Protein AF-A0A5B7VQW8-F1 (afdb_monomer_lite)

Sequence (128 aa):
MQSKSLPNQATTWAALSTVVEEFSDWQQRSERKFADENTEYLAYLMDQLGAESKPLIGNPLNHPVLGLLSHMSSKNNRMRELLFAYLAIVLSQDSEPARRLIAGQRLQADLHPEYVAATRCYANTSNA

Foldseek 3Di:
DPPPQQDAQCVLPVQQDVQDDALVRVCVVVVDDDPDPLRSLLVVLVVSLVSVQVVVPPVVVCHPPPVVVVQPDLRHCLNVLSVVQNCCCVVPVDNPSSVCNSSNHDPDPPRCPPVCVVRVPPVPDPDD

Radius of gyration: 15.45 Å; chains: 1; bounding box: 33×51×39 Å

Secondary structure (DSSP, 8-state):
----PPP-HHHHHTTT-S----HHHHHHHH----SSHHHHHHHHHHHHHHHHHGGGTT-GGG-TTTTHHHH--TT--HHHHHHHHHHHHHHH---HHHHHHHTT--S-GGG-HHHHHHH-TTTTS---

pLDDT: mean 71.56, std 20.39, range [33.34, 96.25]

Structure (mmCIF, N/CA/C/O backbone):
data_AF-A0A5B7VQW8-F1
#
_entry.id   AF-A0A5B7VQW8-F1
#
loop_
_atom_site.group_PDB
_atom_site.id
_atom_site.type_symbol
_atom_site.label_atom_id
_atom_site.label_alt_id
_atom_site.label_comp_id
_atom_site.label_asym_id
_atom_site.label_entity_id
_atom_site.label_seq_id
_atom_site.pdbx_PDB_ins_code
_atom_site.Cartn_x
_atom_site.Cartn_y
_atom_site.Cartn_z
_atom_site.occupancy
_atom_site.B_iso_or_equiv
_atom_site.auth_seq_id
_atom_site.auth_comp_id
_atom_site.auth_asym_id
_atom_site.auth_atom_id
_atom_site.pdbx_PDB_model_num
ATOM 1 N N . MET A 1 1 ? -1.714 -31.984 -5.717 1.00 35.22 1 MET A N 1
ATOM 2 C CA . MET A 1 1 ? -1.649 -30.612 -6.262 1.00 35.22 1 MET A CA 1
ATOM 3 C C . MET A 1 1 ? -1.108 -29.720 -5.159 1.00 35.22 1 MET A C 1
ATOM 5 O O . MET A 1 1 ? -1.776 -29.602 -4.144 1.00 35.22 1 MET A O 1
ATOM 9 N N . GLN A 1 2 ? 0.114 -29.194 -5.285 1.00 37.19 2 GLN A N 1
ATOM 10 C CA . GLN A 1 2 ? 0.608 -28.204 -4.322 1.00 37.19 2 GLN A CA 1
ATOM 11 C C . GLN A 1 2 ? -0.267 -26.957 -4.447 1.00 37.19 2 GLN A C 1
ATOM 13 O O . GLN A 1 2 ? -0.334 -26.354 -5.519 1.00 37.19 2 GLN A O 1
ATOM 18 N N . SER A 1 3 ? -0.962 -26.604 -3.370 1.00 42.84 3 SER A N 1
ATOM 19 C CA . SER A 1 3 ? -1.570 -25.292 -3.194 1.00 42.84 3 SER A CA 1
ATOM 20 C C . SER A 1 3 ? -0.446 -24.264 -3.271 1.00 42.84 3 SER A C 1
ATOM 22 O O . SER A 1 3 ? 0.298 -24.082 -2.308 1.00 42.84 3 SER A O 1
ATOM 24 N N . LYS A 1 4 ? -0.255 -23.655 -4.446 1.00 55.38 4 LYS A N 1
ATOM 25 C CA . LYS A 1 4 ? 0.650 -22.516 -4.591 1.00 55.38 4 LYS A CA 1
ATOM 26 C C . LYS A 1 4 ? 0.109 -21.416 -3.682 1.00 55.38 4 LYS A C 1
ATOM 28 O O . LYS A 1 4 ? -0.936 -20.846 -3.977 1.00 55.38 4 LYS A O 1
ATOM 33 N N . SER A 1 5 ? 0.784 -21.193 -2.555 1.00 58.81 5 SER A N 1
ATOM 34 C CA . SER A 1 5 ? 0.531 -20.043 -1.691 1.00 58.81 5 SER A CA 1
ATOM 35 C C . SER A 1 5 ? 0.627 -18.784 -2.539 1.00 58.81 5 SER A C 1
ATOM 37 O O . SER A 1 5 ? 1.560 -18.656 -3.339 1.00 58.81 5 SER A O 1
ATOM 39 N N . LEU A 1 6 ? -0.319 -17.862 -2.365 1.00 61.44 6 LEU A N 1
ATOM 40 C CA . LEU A 1 6 ? -0.156 -16.517 -2.898 1.00 61.44 6 LEU A CA 1
ATOM 41 C C . LEU A 1 6 ? 1.145 -15.927 -2.315 1.00 61.44 6 LEU A C 1
ATOM 43 O O . LEU A 1 6 ? 1.451 -16.183 -1.143 1.00 61.44 6 LEU A O 1
ATOM 47 N N . PRO A 1 7 ? 1.951 -15.220 -3.120 1.00 71.19 7 PRO A N 1
ATOM 48 C CA . PRO A 1 7 ? 3.136 -14.525 -2.626 1.00 71.19 7 PRO A CA 1
ATOM 49 C C . PRO A 1 7 ? 2.722 -13.366 -1.712 1.00 71.19 7 PRO A C 1
ATOM 51 O O . PRO A 1 7 ? 1.720 -12.704 -1.963 1.00 71.19 7 PRO A O 1
ATOM 54 N N . ASN A 1 8 ? 3.506 -13.119 -0.666 1.00 83.38 8 ASN A N 1
ATOM 55 C CA . ASN A 1 8 ? 3.313 -11.981 0.234 1.00 83.38 8 ASN A CA 1
ATOM 56 C C . ASN A 1 8 ? 3.876 -10.679 -0.367 1.00 83.38 8 ASN A C 1
ATOM 58 O O . ASN A 1 8 ? 4.413 -10.665 -1.482 1.00 83.38 8 ASN A O 1
ATOM 62 N N . GLN A 1 9 ? 3.756 -9.567 0.358 1.00 87.12 9 GLN A N 1
ATOM 63 C CA . GLN A 1 9 ? 4.164 -8.258 -0.148 1.00 87.12 9 GLN A CA 1
ATOM 64 C C . GLN A 1 9 ? 5.661 -8.187 -0.410 1.00 87.12 9 GLN A C 1
ATOM 66 O O . GLN A 1 9 ? 6.064 -7.706 -1.466 1.00 87.12 9 GLN A O 1
ATOM 71 N N . ALA A 1 10 ? 6.485 -8.707 0.497 1.00 86.19 10 ALA A N 1
ATOM 72 C CA . ALA A 1 10 ? 7.928 -8.766 0.334 1.00 86.19 10 ALA A CA 1
ATOM 73 C C . ALA A 1 10 ? 8.294 -9.507 -0.956 1.00 86.19 10 ALA A C 1
ATOM 75 O O . ALA A 1 10 ? 9.063 -8.995 -1.765 1.00 86.19 10 ALA A O 1
ATOM 76 N N . THR A 1 11 ? 7.674 -10.659 -1.222 1.00 83.19 11 THR A N 1
ATOM 77 C CA . THR A 1 11 ? 7.934 -11.423 -2.452 1.00 83.19 11 THR A CA 1
ATOM 78 C C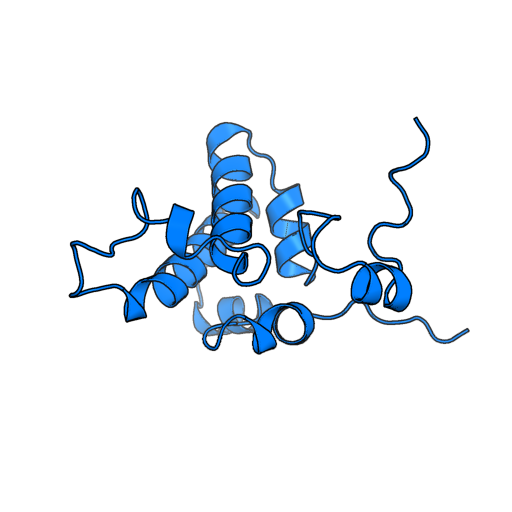 . THR A 1 11 ? 7.529 -10.648 -3.708 1.00 83.19 11 THR A C 1
ATOM 80 O O . THR A 1 11 ? 8.248 -10.665 -4.705 1.00 83.19 11 THR A O 1
ATOM 83 N N . THR A 1 12 ? 6.396 -9.947 -3.675 1.00 81.00 12 THR A N 1
ATOM 84 C CA . THR A 1 12 ? 5.891 -9.193 -4.832 1.00 81.00 12 THR A CA 1
ATOM 85 C C . THR A 1 12 ? 6.664 -7.897 -5.090 1.00 81.00 12 THR A C 1
ATOM 87 O O . THR A 1 12 ? 6.758 -7.455 -6.239 1.00 81.00 12 THR A O 1
ATOM 90 N N . TRP A 1 13 ? 7.223 -7.282 -4.047 1.00 81.25 13 TRP A N 1
ATOM 91 C CA . TRP A 1 13 ? 7.688 -5.897 -4.094 1.00 81.25 13 TRP A CA 1
ATOM 92 C C . TRP A 1 13 ? 9.164 -5.672 -3.761 1.00 81.25 13 TRP A C 1
ATOM 94 O O . TRP A 1 13 ? 9.671 -4.600 -4.090 1.00 81.25 13 TRP A O 1
ATOM 104 N N . ALA A 1 14 ? 9.877 -6.637 -3.172 1.00 78.00 14 ALA A N 1
ATOM 105 C CA . ALA A 1 14 ? 11.261 -6.445 -2.711 1.00 78.00 14 ALA A CA 1
ATOM 106 C C . ALA A 1 14 ? 12.249 -6.073 -3.829 1.00 78.00 14 ALA A C 1
ATOM 108 O O . ALA A 1 14 ? 13.253 -5.414 -3.576 1.00 78.00 14 ALA A O 1
ATOM 109 N N . ALA A 1 15 ? 11.969 -6.459 -5.078 1.00 74.19 15 ALA A N 1
ATOM 110 C CA . ALA A 1 15 ? 12.786 -6.054 -6.224 1.00 74.19 15 ALA A CA 1
ATOM 111 C C . ALA A 1 15 ? 12.621 -4.566 -6.590 1.00 74.19 15 ALA A C 1
ATOM 113 O O . ALA A 1 15 ? 13.467 -4.010 -7.287 1.00 74.19 15 ALA A O 1
ATOM 114 N N . LEU A 1 16 ? 11.520 -3.939 -6.165 1.00 73.25 16 LEU A N 1
ATOM 115 C CA . LEU A 1 16 ? 11.134 -2.574 -6.533 1.00 73.25 16 LEU A CA 1
ATOM 116 C C . LEU A 1 16 ? 11.255 -1.587 -5.370 1.00 73.25 16 LEU A C 1
ATOM 118 O O . LEU A 1 16 ? 11.356 -0.386 -5.603 1.00 73.25 16 LEU A O 1
ATOM 122 N N . SER A 1 17 ? 11.231 -2.082 -4.134 1.00 79.62 17 SER A N 1
ATOM 123 C CA . SER A 1 17 ? 11.277 -1.265 -2.930 1.00 79.62 17 SER A CA 1
ATOM 124 C C . SER A 1 17 ? 12.065 -1.953 -1.824 1.00 79.62 17 SER A C 1
ATOM 126 O O . SER A 1 17 ? 11.907 -3.146 -1.571 1.00 79.62 17 SER A O 1
ATOM 128 N N . THR A 1 18 ? 12.894 -1.172 -1.135 1.00 81.62 18 THR A N 1
ATOM 129 C CA . THR A 1 18 ? 13.679 -1.609 0.027 1.00 81.62 18 THR A CA 1
ATOM 130 C C . THR A 1 18 ? 12.957 -1.383 1.354 1.00 81.62 18 THR A C 1
ATOM 132 O O . THR A 1 18 ? 13.484 -1.742 2.403 1.00 81.62 18 THR A O 1
ATOM 135 N N . VAL A 1 19 ? 11.764 -0.784 1.323 1.00 86.19 19 VAL A N 1
ATOM 136 C CA . VAL A 1 19 ? 10.991 -0.386 2.510 1.00 86.19 19 VAL A CA 1
ATOM 137 C C . VAL A 1 19 ? 9.656 -1.128 2.596 1.00 86.19 19 VAL A C 1
ATOM 139 O O . VAL A 1 19 ? 8.681 -0.622 3.146 1.00 86.19 19 VAL A O 1
ATOM 142 N N . VAL A 1 20 ? 9.577 -2.319 1.999 1.00 89.19 20 VAL A N 1
ATOM 143 C CA . VAL A 1 20 ? 8.397 -3.184 2.095 1.00 89.19 20 VAL A CA 1
ATOM 144 C C . VAL A 1 20 ? 8.293 -3.744 3.506 1.00 89.19 20 VAL A C 1
ATOM 146 O O . VAL A 1 20 ? 9.211 -4.407 3.976 1.00 89.19 20 VAL A O 1
ATOM 149 N N . GLU A 1 21 ? 7.158 -3.510 4.154 1.00 93.56 21 GLU A N 1
ATOM 150 C CA . GLU A 1 21 ? 6.820 -4.093 5.450 1.00 93.56 21 GLU A CA 1
ATOM 151 C C . GLU A 1 21 ? 5.499 -4.852 5.325 1.00 93.56 21 GLU A C 1
ATOM 153 O O . GLU A 1 21 ? 4.519 -4.309 4.806 1.00 93.56 21 GLU A O 1
ATOM 158 N N . GLU A 1 22 ? 5.466 -6.103 5.785 1.00 94.25 22 GLU A N 1
ATOM 159 C CA . GLU A 1 22 ? 4.242 -6.901 5.774 1.00 94.25 22 GLU A CA 1
ATOM 160 C C . GLU A 1 22 ? 3.183 -6.298 6.696 1.00 94.25 22 GLU A C 1
ATOM 162 O O . GLU A 1 22 ? 3.490 -5.739 7.748 1.00 94.25 22 GLU A O 1
ATOM 167 N N . PHE A 1 23 ? 1.911 -6.432 6.319 1.00 94.94 23 PHE A N 1
ATOM 168 C CA . PHE A 1 23 ? 0.811 -5.850 7.086 1.00 94.94 23 PHE A CA 1
ATOM 169 C C . PHE A 1 23 ? 0.736 -6.422 8.507 1.00 94.94 23 PHE A C 1
ATOM 171 O O . PHE A 1 23 ? 0.543 -5.663 9.449 1.00 94.94 23 PHE A O 1
ATOM 178 N N . SER A 1 24 ? 0.979 -7.726 8.682 1.00 93.69 24 SER A N 1
ATOM 179 C CA . SER A 1 24 ? 1.039 -8.362 10.005 1.00 93.69 24 SER A CA 1
ATOM 180 C C . SER A 1 24 ? 2.139 -7.781 10.890 1.00 93.69 24 SER A C 1
ATOM 182 O O . SER A 1 24 ? 1.938 -7.580 12.087 1.00 93.69 24 SER A O 1
ATOM 184 N N . ASP A 1 25 ? 3.295 -7.492 10.298 1.00 95.31 25 ASP A N 1
ATOM 185 C CA . ASP A 1 25 ? 4.4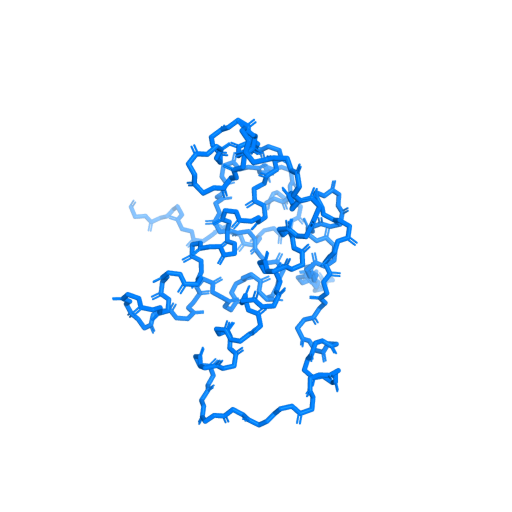61 -6.983 11.016 1.00 95.31 25 ASP A CA 1
ATOM 186 C C . ASP A 1 25 ? 4.230 -5.517 11.391 1.00 95.31 25 ASP A C 1
ATOM 188 O O . ASP A 1 25 ? 4.473 -5.107 12.527 1.00 95.31 25 ASP A O 1
ATOM 192 N N . TRP A 1 26 ? 3.642 -4.749 10.469 1.00 96.25 26 TRP A N 1
ATOM 193 C CA . TRP A 1 26 ? 3.176 -3.394 10.734 1.00 96.25 26 TRP A CA 1
ATOM 194 C C . TRP A 1 26 ? 2.116 -3.357 11.844 1.00 96.25 26 TRP A C 1
ATOM 196 O O . TRP A 1 26 ? 2.205 -2.516 12.738 1.00 96.25 26 TRP A O 1
ATOM 206 N N . GLN A 1 27 ? 1.139 -4.273 11.833 1.00 95.25 27 GLN A N 1
ATOM 207 C CA . GLN A 1 27 ? 0.106 -4.362 12.870 1.00 95.25 27 GLN A CA 1
ATOM 208 C C . GLN A 1 27 ? 0.745 -4.576 14.246 1.00 95.25 27 GLN A C 1
ATOM 210 O O . GLN A 1 27 ? 0.440 -3.832 15.180 1.00 95.25 27 GLN A O 1
ATOM 215 N N . GLN A 1 28 ? 1.684 -5.526 14.348 1.00 94.56 28 GLN A N 1
ATOM 216 C CA . GLN A 1 28 ? 2.434 -5.798 15.578 1.00 94.56 28 GLN A CA 1
ATOM 217 C C . GLN A 1 28 ? 3.251 -4.587 16.037 1.00 94.56 28 GLN A C 1
ATOM 219 O O . GLN A 1 28 ? 3.201 -4.233 17.210 1.00 94.56 28 GLN A O 1
ATOM 224 N N . ARG A 1 29 ? 3.966 -3.923 15.121 1.00 95.12 29 ARG A N 1
ATOM 225 C CA . ARG A 1 29 ? 4.785 -2.743 15.433 1.00 95.12 29 ARG A CA 1
ATOM 226 C C . ARG A 1 29 ? 3.950 -1.525 15.828 1.00 95.12 29 ARG A C 1
ATOM 228 O O . ARG A 1 29 ? 4.412 -0.703 16.613 1.00 95.12 29 ARG A O 1
ATOM 235 N N . SER A 1 30 ? 2.775 -1.345 15.226 1.00 91.25 30 SER A N 1
ATOM 236 C CA . SER A 1 30 ? 1.960 -0.149 15.444 1.00 91.25 30 SER A CA 1
ATOM 237 C C . SER A 1 30 ? 1.318 -0.134 16.831 1.00 91.25 30 SER A C 1
ATOM 239 O O . SER A 1 30 ? 1.142 0.943 17.393 1.00 91.25 30 SER A O 1
ATOM 241 N N . GLU A 1 31 ? 0.952 -1.306 17.368 1.00 89.38 31 GLU A N 1
ATOM 242 C CA . GLU A 1 31 ? 0.182 -1.465 18.614 1.00 89.38 31 GLU A CA 1
ATOM 243 C C . GLU A 1 31 ? -1.121 -0.630 18.648 1.00 89.38 31 GLU A C 1
ATOM 245 O O . GLU A 1 31 ? -1.701 -0.366 19.707 1.00 89.38 31 GLU A O 1
ATOM 250 N N . ARG A 1 32 ? -1.610 -0.192 17.479 1.00 89.94 32 ARG A N 1
ATOM 251 C CA . ARG A 1 32 ? -2.786 0.675 17.357 1.00 89.94 32 ARG A CA 1
ATOM 252 C C . ARG A 1 32 ? -4.061 -0.158 17.320 1.00 89.94 32 ARG A C 1
ATOM 254 O O . ARG A 1 32 ? -4.108 -1.241 16.750 1.00 89.94 32 ARG A O 1
ATOM 261 N N . LYS A 1 33 ? -5.130 0.397 17.893 1.00 90.88 33 LYS A N 1
ATOM 262 C CA . LYS A 1 33 ? -6.496 -0.105 17.714 1.00 90.88 33 LYS A CA 1
ATOM 263 C C . LYS A 1 33 ? -7.221 0.789 16.722 1.00 90.88 33 LYS A C 1
ATOM 265 O O . LYS A 1 33 ? -7.207 2.011 16.876 1.00 90.88 33 LYS A O 1
ATOM 270 N N . PHE A 1 34 ? -7.861 0.178 15.736 1.00 92.62 34 PHE A N 1
ATOM 271 C CA . PHE A 1 34 ? -8.613 0.875 14.699 1.00 92.62 34 PHE A CA 1
ATOM 272 C C . PHE A 1 34 ? -10.110 0.614 14.865 1.00 92.62 34 PHE A C 1
ATOM 274 O O . PHE A 1 34 ? -10.511 -0.425 15.386 1.00 92.62 34 PHE A O 1
ATOM 281 N N . ALA A 1 35 ? -10.927 1.594 14.478 1.00 89.75 35 ALA A N 1
ATOM 282 C CA . ALA A 1 35 ? -12.381 1.508 14.601 1.00 89.75 35 ALA A CA 1
ATOM 283 C C . ALA A 1 35 ? -12.991 0.519 13.594 1.00 89.75 35 ALA A C 1
ATOM 285 O O . ALA A 1 35 ? -13.991 -0.126 13.896 1.00 89.75 35 ALA A O 1
ATOM 286 N N . ASP A 1 36 ? -12.368 0.397 12.422 1.00 92.38 36 ASP A N 1
ATOM 287 C CA . ASP A 1 36 ? -12.774 -0.478 11.330 1.00 92.38 36 ASP A CA 1
ATOM 288 C C . ASP A 1 36 ? -11.578 -0.824 10.422 1.00 92.38 36 ASP A C 1
ATOM 290 O O . ASP A 1 36 ? -10.495 -0.235 10.522 1.00 92.38 36 ASP A O 1
ATOM 294 N N . GLU A 1 37 ? -11.804 -1.792 9.532 1.00 91.69 37 GLU A N 1
ATOM 295 C CA . GLU A 1 37 ? -10.836 -2.297 8.550 1.00 91.69 37 GLU A CA 1
ATOM 296 C C . GLU A 1 37 ? -10.336 -1.185 7.608 1.00 91.69 37 GLU A C 1
ATOM 298 O O . GLU A 1 37 ? -9.144 -1.095 7.320 1.00 91.69 37 GLU A O 1
ATOM 303 N N . ASN A 1 38 ? -11.221 -0.284 7.169 1.00 91.25 38 ASN A N 1
ATOM 304 C CA . ASN A 1 38 ? -10.859 0.799 6.253 1.00 91.25 38 ASN A CA 1
ATOM 305 C C . ASN A 1 38 ? -9.868 1.771 6.904 1.00 91.25 38 ASN A C 1
ATOM 307 O O . ASN A 1 38 ? -8.887 2.176 6.282 1.00 91.25 38 ASN A O 1
ATOM 311 N N . THR A 1 39 ? -10.104 2.127 8.164 1.00 92.12 39 THR A N 1
ATOM 312 C CA . THR A 1 39 ? -9.241 3.013 8.949 1.00 92.12 39 THR A CA 1
ATOM 313 C C . THR A 1 39 ? -7.878 2.373 9.192 1.00 92.12 39 THR A C 1
ATOM 315 O O . THR A 1 39 ? -6.851 3.051 9.117 1.00 92.12 39 THR A O 1
ATOM 318 N N . GLU A 1 40 ? -7.854 1.067 9.450 1.00 95.88 40 GLU A N 1
ATOM 319 C CA . GLU A 1 40 ? -6.619 0.302 9.599 1.00 95.88 40 GLU A CA 1
ATOM 320 C C . GLU A 1 40 ? -5.811 0.272 8.296 1.00 95.88 40 GLU A C 1
ATOM 322 O O . GLU A 1 40 ? -4.623 0.606 8.289 1.00 95.88 40 GLU A O 1
ATOM 327 N N . TYR A 1 41 ? -6.459 -0.037 7.172 1.00 95.44 41 TYR A N 1
ATOM 328 C CA . TYR A 1 41 ? -5.815 -0.040 5.861 1.00 95.44 41 TYR A CA 1
ATOM 329 C C . TYR A 1 41 ? -5.316 1.342 5.455 1.00 95.44 41 TYR A C 1
ATOM 331 O O . TYR A 1 41 ? -4.201 1.458 4.952 1.00 95.44 41 TYR A O 1
ATOM 339 N N . LEU A 1 42 ? -6.079 2.406 5.715 1.00 93.44 42 LEU A N 1
ATOM 340 C CA . LEU A 1 42 ? -5.623 3.775 5.467 1.00 93.44 42 LEU A CA 1
ATOM 341 C C . LEU A 1 42 ? -4.372 4.112 6.276 1.00 93.44 42 LEU A C 1
ATOM 343 O O . LEU A 1 42 ? -3.439 4.702 5.730 1.00 93.44 42 LEU A O 1
ATOM 347 N N . ALA A 1 43 ? -4.336 3.736 7.556 1.00 93.94 43 ALA A N 1
ATOM 348 C CA . ALA A 1 43 ? -3.176 3.972 8.405 1.00 93.94 43 ALA A CA 1
ATOM 349 C C . ALA A 1 43 ? -1.945 3.210 7.898 1.00 93.94 43 ALA A C 1
ATOM 351 O O . ALA A 1 43 ? -0.866 3.795 7.803 1.00 93.94 43 ALA A O 1
ATOM 352 N N . TYR A 1 44 ? -2.117 1.947 7.506 1.00 96.06 44 TYR A N 1
ATOM 353 C CA . TYR A 1 44 ? -1.049 1.150 6.912 1.00 96.06 44 TYR A CA 1
ATOM 354 C C . TYR A 1 44 ? -0.527 1.758 5.607 1.00 96.06 44 TYR A C 1
ATOM 356 O O . TYR A 1 44 ? 0.674 1.991 5.461 1.00 96.06 44 TYR A O 1
ATOM 364 N N . LEU A 1 45 ? -1.424 2.061 4.666 1.00 92.62 45 LEU A N 1
ATOM 365 C CA . LEU A 1 45 ? -1.066 2.624 3.364 1.00 92.62 45 LEU A CA 1
ATOM 366 C C . LEU A 1 45 ? -0.355 3.971 3.515 1.00 92.62 45 LEU A C 1
ATOM 368 O O . LEU A 1 45 ? 0.619 4.227 2.810 1.00 92.62 45 LEU A O 1
ATOM 372 N N . MET A 1 46 ? -0.798 4.812 4.451 1.00 91.19 46 MET A N 1
ATOM 373 C CA . MET A 1 46 ? -0.160 6.095 4.744 1.00 91.19 46 MET A CA 1
ATOM 374 C C . MET A 1 46 ? 1.264 5.920 5.292 1.00 91.19 46 MET A C 1
ATOM 376 O O . MET A 1 46 ? 2.171 6.620 4.840 1.00 91.19 46 MET A O 1
ATOM 380 N N . ASP A 1 47 ? 1.488 4.971 6.204 1.00 92.75 47 ASP A N 1
ATOM 381 C CA . ASP A 1 47 ? 2.825 4.656 6.724 1.00 92.75 47 ASP A CA 1
ATOM 382 C C . ASP A 1 47 ? 3.756 4.141 5.617 1.00 92.75 47 ASP A C 1
ATOM 384 O O . ASP A 1 47 ? 4.895 4.602 5.501 1.00 92.75 47 ASP A O 1
ATOM 388 N N . GLN A 1 48 ? 3.269 3.229 4.768 1.00 91.31 48 GLN A N 1
ATOM 389 C CA . GLN A 1 48 ? 4.041 2.703 3.639 1.00 91.31 48 GLN A CA 1
ATOM 390 C C . GLN A 1 48 ? 4.367 3.802 2.617 1.00 91.31 48 GLN A C 1
ATOM 392 O O . GLN A 1 48 ? 5.512 3.909 2.182 1.00 91.31 48 GLN A O 1
ATOM 397 N N . LEU A 1 49 ? 3.405 4.667 2.271 1.00 87.44 49 LEU A N 1
ATOM 398 C CA . LEU A 1 49 ? 3.636 5.832 1.407 1.00 87.44 49 LEU A CA 1
ATOM 399 C C . LEU A 1 49 ? 4.676 6.783 2.012 1.00 87.44 49 LEU A C 1
ATOM 401 O O . LEU A 1 49 ? 5.571 7.255 1.310 1.00 87.44 49 LEU A O 1
ATOM 405 N N . GLY A 1 50 ? 4.598 7.030 3.321 1.00 84.31 50 GLY A N 1
ATOM 406 C CA . GLY A 1 50 ? 5.586 7.819 4.046 1.00 84.31 50 GLY A CA 1
ATOM 407 C C . GLY A 1 50 ? 6.982 7.203 3.958 1.00 84.31 50 GLY A C 1
ATOM 408 O O . GLY A 1 50 ? 7.938 7.905 3.629 1.00 84.31 50 GLY A O 1
ATOM 409 N N . ALA A 1 51 ? 7.106 5.893 4.179 1.00 86.75 51 ALA A N 1
ATOM 410 C CA . ALA A 1 51 ? 8.371 5.171 4.060 1.00 86.75 51 ALA A CA 1
ATOM 411 C C . ALA A 1 51 ? 8.960 5.250 2.643 1.00 86.75 51 ALA A C 1
ATOM 413 O O . ALA A 1 51 ? 10.140 5.566 2.494 1.00 86.75 51 ALA A O 1
ATOM 414 N N . GLU A 1 52 ? 8.131 5.052 1.617 1.00 81.56 52 GLU A N 1
ATOM 415 C CA . GLU A 1 52 ? 8.517 5.159 0.204 1.00 81.56 52 GLU A CA 1
ATOM 416 C C . GLU A 1 52 ? 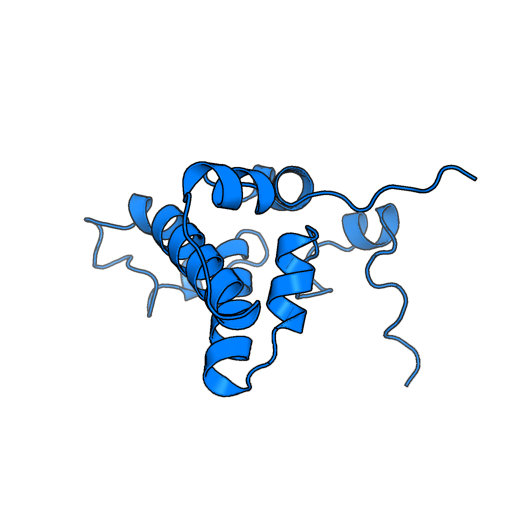8.926 6.587 -0.191 1.00 81.56 52 GLU A C 1
ATOM 418 O O . GLU A 1 52 ? 9.776 6.785 -1.057 1.00 81.56 52 GLU A O 1
ATOM 423 N N . SER A 1 53 ? 8.345 7.603 0.455 1.00 75.81 53 SER A N 1
ATOM 424 C CA . SER A 1 53 ? 8.650 9.013 0.189 1.00 75.81 53 SER A CA 1
ATOM 425 C C . SER A 1 53 ? 9.898 9.542 0.903 1.00 75.81 53 SER A C 1
ATOM 427 O O . SER A 1 53 ? 10.480 10.525 0.448 1.00 75.81 53 SER A O 1
ATOM 429 N N . LYS A 1 54 ? 10.349 8.915 2.000 1.00 77.31 54 LYS A N 1
ATOM 430 C CA . LYS A 1 54 ? 11.492 9.397 2.806 1.00 77.31 54 LYS A CA 1
ATOM 431 C C . LYS A 1 54 ? 12.764 9.662 1.986 1.00 77.31 54 LYS A C 1
ATOM 433 O O . LYS A 1 54 ? 13.359 10.719 2.191 1.00 77.31 54 LYS A O 1
ATOM 438 N N . PRO A 1 55 ? 13.173 8.790 1.041 1.00 69.88 55 PRO A N 1
ATOM 439 C CA . PRO A 1 55 ? 14.338 9.040 0.186 1.00 69.88 55 PRO A CA 1
ATOM 440 C C . PRO A 1 55 ? 14.213 10.269 -0.734 1.00 69.88 55 PRO A C 1
ATOM 442 O O . PRO A 1 55 ? 15.194 10.667 -1.357 1.00 69.88 55 PRO A O 1
ATOM 445 N N . LEU A 1 56 ? 13.019 10.861 -0.847 1.00 63.72 56 LEU A N 1
ATOM 446 C CA . LEU A 1 56 ? 12.692 11.957 -1.766 1.00 63.72 56 LEU A CA 1
ATOM 447 C C . LEU A 1 56 ? 12.739 13.334 -1.069 1.00 63.72 56 LEU A C 1
ATOM 449 O O . LEU A 1 56 ? 12.736 14.373 -1.734 1.00 63.72 56 LEU A O 1
ATOM 453 N N . ILE A 1 57 ? 12.826 13.361 0.267 1.00 61.97 57 ILE A N 1
ATOM 454 C CA . ILE A 1 57 ? 12.895 14.583 1.082 1.00 61.97 57 ILE A CA 1
ATOM 455 C C . ILE A 1 57 ? 14.276 15.244 0.912 1.00 61.97 57 ILE A C 1
ATOM 457 O O . ILE A 1 57 ? 15.305 14.609 1.122 1.00 61.97 57 ILE A O 1
ATOM 461 N N . GLY A 1 58 ? 14.306 16.534 0.549 1.00 54.12 58 GLY A N 1
ATOM 462 C CA . GLY A 1 58 ? 15.545 17.306 0.331 1.00 54.12 58 GLY A CA 1
ATOM 463 C C . GLY A 1 58 ? 15.970 17.475 -1.136 1.00 54.12 58 GLY A C 1
ATOM 464 O O . GLY A 1 58 ? 16.874 18.260 -1.406 1.00 54.12 58 GLY A O 1
ATOM 465 N N . ASN A 1 59 ? 15.273 16.839 -2.089 1.00 54.69 59 ASN A N 1
ATOM 466 C CA . ASN A 1 59 ? 15.433 17.043 -3.540 1.00 54.69 59 ASN A CA 1
ATOM 467 C C . ASN A 1 59 ? 14.127 17.572 -4.193 1.00 54.69 59 ASN A C 1
ATOM 469 O O . ASN A 1 59 ? 13.492 16.874 -4.985 1.00 54.69 59 ASN A O 1
ATOM 473 N N . PRO A 1 60 ? 13.689 18.811 -3.876 1.00 45.47 60 PRO A N 1
ATOM 474 C CA . PRO A 1 60 ? 12.327 19.286 -4.148 1.00 45.47 60 PRO A CA 1
ATOM 475 C C . PRO A 1 60 ? 11.985 19.542 -5.631 1.00 45.47 60 PRO A C 1
ATOM 477 O O . PRO A 1 60 ? 10.816 19.474 -5.996 1.00 45.47 60 PRO A O 1
ATOM 480 N N . LEU A 1 61 ? 12.964 19.788 -6.513 1.00 44.50 61 LEU A N 1
ATOM 48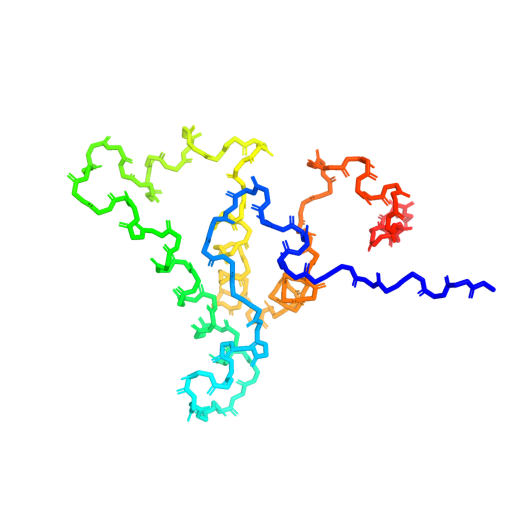1 C CA . LEU A 1 61 ? 12.721 19.941 -7.965 1.00 44.50 61 LEU A CA 1
ATOM 482 C C . LEU A 1 61 ? 12.619 18.595 -8.717 1.00 44.50 61 LEU A C 1
ATOM 484 O O . LEU A 1 61 ? 12.242 18.576 -9.883 1.00 44.50 61 LEU A O 1
ATOM 488 N N . ASN A 1 62 ? 12.873 17.481 -8.021 1.00 46.59 62 ASN A N 1
ATOM 489 C CA . ASN A 1 62 ? 12.644 16.097 -8.455 1.00 46.59 62 ASN A CA 1
ATOM 490 C C . ASN A 1 62 ? 11.558 15.421 -7.586 1.00 46.59 62 ASN A C 1
ATOM 492 O O . ASN A 1 62 ? 11.595 14.214 -7.356 1.00 46.59 62 ASN A O 1
ATOM 496 N N . HIS A 1 63 ? 10.616 16.201 -7.039 1.00 34.69 63 HIS A N 1
ATOM 497 C CA . HIS A 1 63 ? 9.706 15.729 -5.996 1.00 34.69 63 HIS A CA 1
ATOM 498 C C . HIS A 1 63 ? 8.359 15.213 -6.542 1.00 34.69 63 HIS A C 1
ATOM 500 O O . HIS A 1 63 ? 7.698 15.872 -7.355 1.00 34.69 63 HIS A O 1
ATOM 506 N N . PRO A 1 64 ? 7.876 14.054 -6.073 1.00 41.00 64 PRO A N 1
ATOM 507 C CA . PRO A 1 64 ? 6.957 13.195 -6.794 1.00 41.00 64 PRO A CA 1
ATOM 508 C C . PRO A 1 64 ? 5.579 13.235 -6.130 1.00 41.00 64 PRO A C 1
ATOM 510 O O . PRO A 1 64 ? 5.108 12.278 -5.531 1.00 41.00 64 PRO A O 1
ATOM 513 N N . VAL A 1 65 ? 4.915 14.376 -6.257 1.00 41.19 65 VAL A N 1
ATOM 514 C CA . VAL A 1 65 ? 3.445 14.380 -6.359 1.00 41.19 65 VAL A CA 1
ATOM 515 C C . VAL A 1 65 ? 3.044 14.927 -7.732 1.00 41.19 65 VAL A C 1
ATOM 517 O O . VAL A 1 65 ? 2.111 14.425 -8.346 1.00 41.19 65 VAL A O 1
ATOM 520 N N . LEU A 1 66 ? 3.851 15.841 -8.291 1.00 39.03 66 LEU A N 1
ATOM 521 C CA . LEU A 1 66 ? 3.789 16.268 -9.696 1.00 39.03 66 LEU A CA 1
ATOM 522 C C . LEU A 1 66 ? 5.022 15.835 -10.520 1.00 39.03 66 LEU A C 1
ATOM 524 O O . LEU A 1 66 ? 4.908 15.674 -11.730 1.00 39.03 66 LEU A O 1
ATOM 528 N N . GLY A 1 67 ? 6.163 15.530 -9.884 1.00 38.41 67 GLY A N 1
ATOM 529 C CA . GLY A 1 67 ? 7.312 14.849 -10.507 1.00 38.41 67 GLY A CA 1
ATOM 530 C C . GLY A 1 67 ? 7.176 13.320 -10.600 1.00 38.41 67 GLY A C 1
ATOM 531 O O . GLY A 1 67 ? 8.108 12.641 -11.017 1.00 38.41 67 GLY A O 1
ATOM 532 N N . LEU A 1 68 ? 6.019 12.760 -10.217 1.00 46.25 68 LEU A N 1
ATOM 533 C CA . LEU A 1 68 ? 5.749 11.315 -10.191 1.00 46.25 68 LEU A CA 1
ATOM 534 C C . LEU A 1 68 ? 5.902 10.651 -11.567 1.00 46.25 68 LEU A C 1
ATOM 536 O O . LEU A 1 68 ? 6.237 9.475 -11.638 1.00 46.25 68 LEU A O 1
ATOM 540 N N . LEU A 1 69 ? 5.687 11.370 -12.669 1.00 43.03 69 LEU A N 1
ATOM 541 C CA . LEU A 1 69 ? 5.684 10.766 -14.007 1.00 43.03 69 LEU A CA 1
ATOM 542 C C . LEU A 1 69 ? 7.052 10.219 -14.450 1.00 43.03 69 LEU A C 1
ATOM 544 O O . LEU A 1 69 ? 7.082 9.270 -15.227 1.00 43.03 69 LEU A O 1
ATOM 548 N N . SER A 1 70 ? 8.175 10.754 -13.954 1.00 37.50 70 SER A N 1
ATOM 549 C CA . SER A 1 70 ? 9.513 10.287 -14.357 1.00 37.50 70 SER A CA 1
ATOM 550 C C . SER A 1 70 ? 9.984 9.038 -13.600 1.00 37.50 70 SER A C 1
ATOM 552 O O . SER A 1 70 ? 10.776 8.266 -14.139 1.00 37.50 70 SER A O 1
ATOM 554 N N . HIS A 1 71 ? 9.469 8.795 -12.387 1.00 39.16 71 HIS A N 1
ATOM 555 C CA . HIS A 1 71 ? 9.769 7.597 -11.589 1.00 39.16 71 HIS A CA 1
ATOM 556 C C . HIS A 1 71 ? 8.653 6.543 -11.609 1.00 39.16 71 HIS A C 1
ATOM 558 O O . HIS A 1 71 ? 8.946 5.374 -11.371 1.00 39.16 71 HIS A O 1
ATOM 564 N N . MET A 1 72 ? 7.420 6.899 -11.994 1.00 46.88 72 MET A N 1
ATOM 565 C CA . MET A 1 72 ? 6.340 5.962 -12.340 1.00 46.88 72 MET A CA 1
ATOM 566 C C . MET A 1 72 ? 6.591 5.309 -13.706 1.00 46.88 72 MET A C 1
ATOM 568 O O . MET A 1 72 ? 5.775 5.382 -14.624 1.00 46.88 72 MET A O 1
ATOM 572 N N . SER A 1 73 ? 7.739 4.654 -13.857 1.00 46.81 73 SER A N 1
ATOM 573 C CA . SER A 1 73 ? 7.920 3.715 -14.957 1.00 46.81 73 SER A CA 1
ATOM 574 C C . SER A 1 73 ? 7.100 2.456 -14.680 1.00 46.81 73 SER A C 1
ATOM 576 O O . SER A 1 73 ? 6.774 2.139 -13.532 1.00 46.81 73 SER A O 1
ATOM 578 N N . SER A 1 74 ? 6.853 1.664 -15.719 1.00 48.25 74 SER A N 1
ATOM 579 C CA . SER A 1 74 ? 6.341 0.302 -15.562 1.00 48.25 74 SER A CA 1
ATOM 580 C C . SER A 1 74 ? 7.189 -0.568 -14.612 1.00 48.25 74 SER A C 1
ATOM 582 O O . SER A 1 74 ? 6.738 -1.590 -14.110 1.00 48.25 74 SER A O 1
ATOM 584 N N . LYS A 1 75 ? 8.420 -0.154 -14.303 1.00 48.12 75 LYS A N 1
ATOM 585 C CA . LYS A 1 75 ? 9.328 -0.877 -13.416 1.00 48.12 75 LYS A CA 1
ATOM 586 C C . LYS A 1 75 ? 9.326 -0.374 -11.969 1.00 48.12 75 LYS A C 1
ATOM 588 O O . LYS A 1 75 ? 9.863 -1.076 -11.135 1.00 48.12 75 LYS A O 1
ATOM 593 N N . ASN A 1 76 ? 8.750 0.787 -11.637 1.00 57.09 76 ASN A N 1
ATOM 594 C CA . ASN A 1 76 ? 8.710 1.295 -10.255 1.00 57.09 76 ASN A CA 1
ATOM 595 C C . ASN A 1 76 ? 7.324 1.868 -9.931 1.00 57.09 76 ASN A C 1
ATOM 597 O O . ASN A 1 76 ? 7.067 3.067 -10.032 1.00 57.09 76 ASN A O 1
ATOM 601 N N . ASN A 1 77 ? 6.396 0.968 -9.614 1.00 72.62 77 ASN A N 1
ATOM 602 C CA . ASN A 1 77 ? 4.972 1.275 -9.541 1.00 72.62 77 ASN A CA 1
ATOM 603 C C . ASN A 1 77 ? 4.339 0.982 -8.168 1.00 72.62 77 ASN A C 1
ATOM 605 O O . ASN A 1 77 ? 3.132 1.168 -8.028 1.00 72.62 77 ASN A O 1
ATOM 609 N N . ARG A 1 78 ? 5.115 0.577 -7.151 1.00 80.31 78 ARG A N 1
ATOM 610 C CA . ARG A 1 78 ? 4.576 0.285 -5.810 1.00 80.31 78 ARG A CA 1
ATOM 611 C C . ARG A 1 78 ? 3.898 1.508 -5.197 1.00 80.31 78 ARG A C 1
ATOM 613 O O . ARG A 1 78 ? 2.743 1.420 -4.804 1.00 80.31 78 ARG A O 1
ATOM 620 N N . MET A 1 79 ? 4.566 2.665 -5.198 1.00 81.06 79 MET A N 1
ATOM 621 C CA . MET A 1 79 ? 3.990 3.920 -4.692 1.00 81.06 79 MET A CA 1
ATOM 622 C C . MET A 1 79 ? 2.701 4.314 -5.435 1.00 81.06 79 MET A C 1
ATOM 624 O O . MET A 1 79 ? 1.752 4.781 -4.811 1.00 81.06 79 MET A O 1
ATOM 628 N N . ARG A 1 80 ? 2.632 4.074 -6.754 1.00 78.06 80 ARG A N 1
ATOM 629 C CA . ARG A 1 80 ? 1.420 4.305 -7.558 1.00 78.06 80 ARG A CA 1
ATOM 630 C C . ARG A 1 80 ? 0.277 3.393 -7.121 1.00 78.06 80 ARG A C 1
ATOM 632 O O . ARG A 1 80 ? -0.851 3.860 -7.004 1.00 78.06 80 ARG A O 1
ATOM 639 N N . GLU A 1 81 ? 0.550 2.110 -6.908 1.00 85.50 81 GLU A N 1
ATOM 640 C CA . GLU A 1 81 ? -0.474 1.162 -6.468 1.00 85.50 81 GLU A CA 1
ATOM 641 C C . GLU A 1 81 ? -0.922 1.446 -5.024 1.00 85.50 81 GLU A C 1
ATOM 643 O O . GLU A 1 81 ? -2.124 1.468 -4.769 1.00 85.50 81 GLU A O 1
ATOM 648 N N . LEU A 1 82 ? 0.003 1.787 -4.116 1.00 88.06 82 LEU A N 1
ATOM 649 C CA . LEU A 1 82 ? -0.314 2.241 -2.754 1.00 88.06 82 LEU A CA 1
ATOM 650 C C . LEU A 1 82 ? -1.221 3.480 -2.765 1.00 88.06 82 LEU A C 1
ATOM 652 O O . LEU A 1 82 ? -2.232 3.511 -2.064 1.00 88.06 82 LEU A O 1
ATOM 656 N N . LEU A 1 83 ? -0.897 4.483 -3.589 1.00 84.00 83 LEU A N 1
ATOM 657 C CA . LEU A 1 83 ? -1.706 5.696 -3.720 1.00 84.00 83 LEU A CA 1
ATOM 658 C C . LEU A 1 83 ? -3.088 5.393 -4.307 1.00 84.00 83 LEU A C 1
ATOM 660 O O . LEU A 1 83 ? -4.083 5.940 -3.843 1.00 84.00 83 LEU A O 1
ATOM 664 N N . PHE A 1 84 ? -3.162 4.510 -5.305 1.00 83.56 84 PHE A N 1
ATOM 665 C CA . PHE A 1 84 ? -4.437 4.085 -5.873 1.00 83.56 84 PHE A CA 1
ATOM 666 C C . PHE A 1 84 ? -5.326 3.420 -4.816 1.00 83.56 84 PHE A C 1
ATOM 668 O O . PHE A 1 84 ? -6.487 3.797 -4.682 1.00 83.56 84 PHE A O 1
ATOM 675 N N . ALA A 1 85 ? -4.786 2.485 -4.029 1.00 87.50 85 ALA A N 1
ATOM 676 C CA . ALA A 1 85 ? -5.550 1.832 -2.971 1.00 87.50 85 ALA A CA 1
ATOM 677 C C . ALA A 1 85 ? -5.981 2.801 -1.865 1.00 87.50 85 ALA A C 1
ATOM 679 O O . ALA A 1 85 ? -7.109 2.724 -1.385 1.00 87.50 85 ALA A O 1
ATOM 680 N N . TYR A 1 86 ? -5.117 3.753 -1.510 1.00 85.00 86 TYR A N 1
ATOM 681 C CA . TYR A 1 86 ? -5.456 4.801 -0.552 1.00 85.00 86 TYR A CA 1
ATOM 682 C C . TYR A 1 86 ? -6.633 5.651 -1.053 1.00 85.00 86 TYR A C 1
ATOM 684 O O . TYR A 1 86 ? -7.617 5.846 -0.340 1.00 85.00 86 TYR A O 1
ATOM 692 N N . LEU A 1 87 ? -6.562 6.121 -2.303 1.00 79.69 87 LEU A N 1
ATOM 693 C CA . LEU A 1 87 ? -7.612 6.941 -2.908 1.00 79.69 87 LEU A CA 1
ATOM 694 C C . LEU A 1 87 ? -8.926 6.173 -3.091 1.00 79.69 87 LEU A C 1
ATOM 696 O O . LEU A 1 87 ? -9.982 6.772 -2.917 1.00 79.69 87 LEU A O 1
ATOM 700 N N . ALA A 1 88 ? -8.883 4.872 -3.390 1.00 78.19 88 ALA A N 1
ATOM 701 C CA . ALA A 1 88 ? -10.082 4.039 -3.496 1.00 78.19 88 ALA A CA 1
ATOM 702 C C . ALA A 1 88 ? -10.876 4.000 -2.177 1.00 78.19 88 ALA A C 1
ATOM 704 O O . ALA A 1 88 ? -12.096 4.194 -2.180 1.00 78.19 88 ALA A O 1
ATOM 705 N N . ILE A 1 89 ? -10.186 3.868 -1.038 1.00 82.06 89 ILE A N 1
ATOM 706 C CA . ILE A 1 89 ? -10.838 3.914 0.275 1.00 82.06 89 ILE A CA 1
ATOM 707 C C . ILE A 1 89 ? -11.364 5.326 0.568 1.00 82.06 89 ILE A C 1
ATOM 709 O O . ILE A 1 89 ? -12.524 5.478 0.945 1.00 82.06 89 ILE A O 1
ATOM 713 N N . VAL A 1 90 ? -10.549 6.371 0.380 1.00 78.62 90 VAL A N 1
ATOM 714 C CA . VAL A 1 90 ? -10.942 7.752 0.731 1.00 78.62 90 VAL A CA 1
ATOM 715 C C . VAL A 1 90 ? -12.106 8.264 -0.121 1.00 78.62 90 VAL A C 1
ATOM 717 O O . VAL A 1 90 ? -13.008 8.915 0.401 1.00 78.62 90 VAL A O 1
ATOM 720 N N . LEU A 1 91 ? -12.084 8.003 -1.429 1.00 70.44 91 LEU A N 1
ATOM 721 C CA . LEU A 1 91 ? -13.046 8.574 -2.376 1.00 70.44 91 LEU A CA 1
ATOM 722 C C . LEU A 1 91 ? -14.279 7.697 -2.584 1.00 70.44 91 LEU A C 1
ATOM 724 O O . LEU A 1 91 ? -15.319 8.203 -3.004 1.00 70.44 91 LEU A O 1
ATOM 728 N N . SER A 1 92 ? -14.170 6.389 -2.356 1.00 77.75 92 SER A N 1
ATOM 729 C CA . SER A 1 92 ? -15.221 5.433 -2.728 1.00 77.75 92 SER A CA 1
ATOM 730 C C . SER A 1 92 ? -15.506 4.377 -1.663 1.00 77.75 92 SER A C 1
ATOM 732 O O . SER A 1 92 ? -16.348 3.517 -1.898 1.00 77.75 92 SER A O 1
ATOM 734 N N . GLN A 1 93 ? -14.847 4.443 -0.498 1.00 83.38 93 GLN A N 1
ATOM 735 C CA . GLN A 1 93 ? -14.930 3.427 0.562 1.00 83.38 93 GLN A CA 1
ATOM 736 C C . GLN A 1 93 ? -14.618 2.006 0.065 1.00 83.38 93 GLN A C 1
ATOM 738 O O . GLN A 1 93 ? -15.028 1.023 0.680 1.00 83.38 93 GLN A O 1
ATOM 743 N N . ASP A 1 94 ? -13.875 1.897 -1.040 1.00 84.00 94 ASP A N 1
ATOM 744 C CA . ASP A 1 94 ? -13.496 0.627 -1.641 1.00 84.00 94 ASP A CA 1
ATOM 745 C C . ASP A 1 94 ? -12.152 0.161 -1.074 1.00 84.00 94 ASP A C 1
ATOM 747 O O . ASP A 1 94 ? -11.092 0.697 -1.404 1.00 84.00 94 ASP A O 1
ATOM 751 N N . SER A 1 95 ? -12.207 -0.844 -0.200 1.00 91.50 95 SER A N 1
ATOM 752 C CA . SER A 1 95 ? -11.035 -1.475 0.409 1.00 91.50 95 SER A CA 1
ATOM 753 C C . SER A 1 95 ? -10.466 -2.640 -0.388 1.00 91.50 95 SER A C 1
ATOM 755 O O . SER A 1 95 ? -9.410 -3.162 -0.025 1.00 91.50 95 SER A O 1
ATOM 757 N N . GLU A 1 96 ? -11.098 -3.044 -1.490 1.00 90.50 96 GLU A N 1
ATOM 758 C CA . GLU A 1 96 ? -10.634 -4.186 -2.273 1.00 90.50 96 GLU A CA 1
ATOM 759 C C . GLU A 1 96 ? -9.226 -3.990 -2.862 1.00 90.50 96 GLU A C 1
ATOM 761 O O . GLU A 1 96 ? -8.395 -4.898 -2.754 1.00 90.50 96 GLU A O 1
ATOM 766 N N . PRO A 1 97 ? -8.864 -2.807 -3.393 1.00 89.12 97 PRO A N 1
ATOM 767 C CA . PRO A 1 97 ? -7.492 -2.543 -3.814 1.00 89.12 97 PRO A CA 1
ATOM 768 C C . PRO A 1 97 ? -6.471 -2.684 -2.676 1.00 89.12 97 PRO A C 1
ATOM 770 O O . PRO A 1 97 ? -5.373 -3.199 -2.886 1.00 89.12 97 PRO A O 1
ATOM 773 N N . ALA A 1 98 ? -6.827 -2.264 -1.460 1.00 91.44 98 ALA A N 1
ATOM 774 C CA . ALA A 1 98 ? -5.949 -2.379 -0.301 1.00 91.44 98 ALA A CA 1
ATOM 775 C C . ALA A 1 98 ? -5.784 -3.839 0.137 1.00 91.44 98 ALA A C 1
ATOM 777 O O . ALA A 1 98 ? -4.652 -4.286 0.324 1.00 91.44 98 ALA A O 1
ATOM 778 N N . ARG A 1 99 ? -6.883 -4.607 0.204 1.00 92.25 99 ARG A N 1
ATOM 779 C CA . ARG A 1 99 ? -6.849 -6.052 0.491 1.00 92.25 99 ARG A CA 1
ATOM 780 C C . ARG A 1 99 ? -5.943 -6.798 -0.472 1.00 92.25 99 ARG A C 1
ATOM 782 O O . ARG A 1 99 ? -5.107 -7.594 -0.050 1.00 92.25 99 ARG A O 1
ATOM 789 N N . ARG A 1 100 ? -6.081 -6.515 -1.767 1.00 88.31 100 ARG A N 1
ATOM 790 C CA . ARG A 1 100 ? -5.252 -7.128 -2.805 1.00 88.31 100 ARG A CA 1
ATOM 791 C C . ARG A 1 100 ? -3.778 -6.789 -2.614 1.00 88.31 100 ARG A C 1
ATOM 793 O O . ARG A 1 100 ? -2.966 -7.710 -2.599 1.00 88.31 100 ARG A O 1
ATOM 800 N N . LEU A 1 101 ? -3.432 -5.520 -2.391 1.00 88.81 101 LEU A N 1
ATOM 801 C CA . LEU A 1 101 ? -2.044 -5.124 -2.125 1.00 88.81 101 LEU A CA 1
ATOM 802 C C . LEU A 1 101 ? -1.456 -5.805 -0.894 1.00 88.81 101 LEU A C 1
ATOM 804 O O . LEU A 1 101 ? -0.356 -6.346 -0.984 1.00 88.81 101 LEU A O 1
ATOM 808 N N . ILE A 1 102 ? -2.194 -5.816 0.217 1.00 91.25 102 ILE A N 1
ATOM 809 C CA . ILE A 1 102 ? -1.791 -6.453 1.478 1.00 91.25 102 ILE A CA 1
ATOM 810 C C . ILE A 1 102 ? -1.582 -7.959 1.291 1.00 91.25 102 ILE A C 1
ATOM 812 O O . ILE A 1 102 ? -0.625 -8.524 1.811 1.00 91.25 102 ILE A O 1
ATOM 816 N N . ALA A 1 103 ? -2.417 -8.605 0.477 1.00 88.31 103 ALA A N 1
ATOM 817 C CA . ALA A 1 103 ? -2.254 -10.003 0.088 1.00 88.31 103 ALA A CA 1
ATOM 818 C C . ALA A 1 103 ? -1.103 -10.236 -0.914 1.00 88.31 103 ALA A C 1
ATOM 820 O O . ALA A 1 103 ? -0.997 -11.325 -1.475 1.00 88.31 103 ALA A O 1
ATOM 821 N N . GLY A 1 104 ? -0.273 -9.223 -1.183 1.00 83.56 104 GLY A N 1
ATOM 822 C CA . GLY A 1 104 ? 0.848 -9.301 -2.110 1.00 83.56 104 GLY A CA 1
ATOM 823 C C . GLY A 1 104 ? 0.435 -9.285 -3.579 1.00 83.56 104 GLY A C 1
ATOM 824 O O . GLY A 1 104 ? 1.218 -9.694 -4.431 1.00 83.56 104 GLY A O 1
ATOM 825 N N . GLN A 1 105 ? -0.766 -8.820 -3.918 1.00 83.62 105 GLN A N 1
ATOM 826 C CA . GLN A 1 105 ? -1.241 -8.740 -5.298 1.00 83.62 105 GLN A CA 1
ATOM 827 C C . GLN A 1 105 ? -1.032 -7.340 -5.889 1.00 83.62 105 GLN A C 1
ATOM 829 O O . GLN A 1 105 ? -1.360 -6.320 -5.293 1.00 83.62 105 GLN A O 1
ATOM 834 N N . ARG A 1 106 ? -0.539 -7.314 -7.123 1.00 79.88 106 ARG A N 1
ATOM 835 C CA . ARG A 1 106 ? -0.533 -6.168 -8.033 1.00 79.88 106 ARG A CA 1
ATOM 836 C C . ARG A 1 106 ? -1.950 -5.770 -8.450 1.00 79.88 106 ARG A C 1
ATOM 838 O O . ARG A 1 106 ? -2.814 -6.609 -8.714 1.00 79.88 106 ARG A O 1
ATOM 845 N N . LEU A 1 107 ? -2.167 -4.471 -8.587 1.00 77.69 107 LEU A N 1
ATOM 846 C CA . LEU A 1 107 ? -3.441 -3.883 -9.000 1.00 77.69 107 LEU A CA 1
ATOM 847 C C . LEU A 1 107 ? -3.554 -3.679 -10.513 1.00 77.69 107 LEU A C 1
ATOM 849 O O . LEU A 1 107 ? -4.664 -3.565 -11.026 1.00 77.69 107 LEU A O 1
ATOM 853 N N . GLN A 1 108 ? -2.432 -3.675 -11.239 1.00 69.50 108 GLN A N 1
ATOM 854 C CA . GLN A 1 108 ? -2.396 -3.531 -12.698 1.00 69.50 108 GLN A CA 1
ATOM 855 C C . GLN A 1 108 ? -1.812 -4.788 -13.349 1.00 69.50 108 GLN A C 1
ATOM 857 O O . GLN A 1 108 ? -0.696 -5.199 -13.029 1.00 69.50 108 GLN A O 1
ATOM 862 N N . ALA A 1 109 ? -2.580 -5.397 -14.258 1.00 53.62 109 ALA A N 1
ATOM 863 C CA . ALA A 1 109 ? -2.258 -6.677 -14.894 1.00 53.62 109 ALA A CA 1
ATOM 864 C C . ALA A 1 109 ? -1.075 -6.587 -15.876 1.00 53.62 109 ALA A C 1
ATOM 866 O O . ALA A 1 109 ? -0.290 -7.527 -15.993 1.00 53.62 109 ALA A O 1
ATOM 867 N N . ASP A 1 110 ? -0.904 -5.434 -16.524 1.00 48.31 110 ASP A N 1
ATOM 868 C CA . ASP A 1 110 ? -0.032 -5.272 -17.697 1.00 48.31 110 ASP A CA 1
ATOM 869 C C . ASP A 1 110 ? 1.469 -5.197 -17.361 1.00 48.31 110 ASP A C 1
ATOM 871 O O . ASP A 1 110 ? 2.302 -4.943 -18.228 1.00 48.31 110 ASP A O 1
ATOM 875 N N . LEU A 1 111 ? 1.835 -5.389 -16.090 1.00 44.97 111 LEU A N 1
ATOM 876 C CA . LEU A 1 111 ? 3.164 -5.051 -15.580 1.00 44.97 111 LEU A CA 1
ATOM 877 C C . LEU A 1 111 ? 4.061 -6.241 -15.236 1.00 44.97 111 LEU A C 1
ATOM 879 O O . LEU A 1 111 ? 5.257 -6.029 -15.075 1.00 44.97 111 LEU A O 1
ATOM 883 N N . HIS 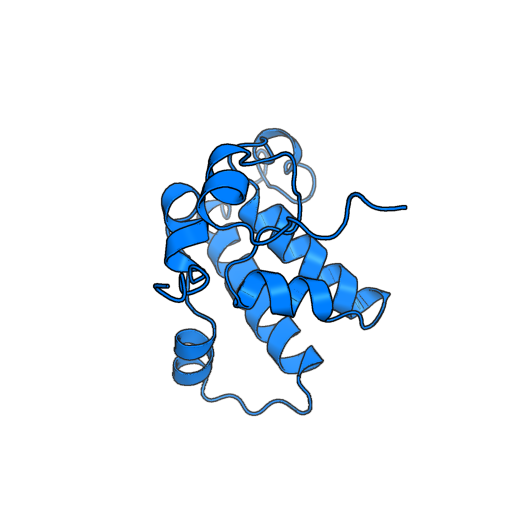A 1 112 ? 3.549 -7.477 -15.191 1.00 45.88 112 HIS A N 1
ATOM 884 C CA . HIS A 1 112 ? 4.382 -8.680 -15.023 1.00 45.88 112 HIS A CA 1
ATOM 885 C C . HIS A 1 112 ? 3.727 -9.944 -15.611 1.00 45.88 112 HIS A C 1
ATOM 887 O O . HIS A 1 112 ? 3.255 -10.797 -14.852 1.00 45.88 112 HIS A O 1
ATOM 893 N N . PRO A 1 113 ? 3.732 -10.127 -16.944 1.00 52.91 113 PRO A N 1
ATOM 894 C CA . PRO A 1 113 ? 3.143 -11.312 -17.575 1.00 52.91 113 PRO A CA 1
ATOM 895 C C . PRO A 1 113 ? 3.717 -12.630 -17.024 1.00 52.91 113 PRO A C 1
ATOM 897 O O . PRO A 1 113 ? 2.977 -13.592 -16.833 1.00 52.91 113 PRO A O 1
ATOM 900 N N . GLU A 1 114 ? 5.003 -12.660 -16.665 1.00 46.94 114 GLU A N 1
ATOM 901 C CA . GLU A 1 114 ? 5.665 -13.837 -16.083 1.00 46.94 114 GLU A CA 1
ATOM 902 C C . GLU A 1 114 ? 5.162 -14.178 -14.671 1.00 46.94 114 GLU A C 1
ATOM 904 O O . GLU A 1 114 ? 4.945 -15.346 -14.356 1.00 46.94 114 GLU A O 1
ATOM 909 N N . TYR A 1 115 ? 4.911 -13.170 -13.829 1.00 48.41 115 TYR A N 1
ATOM 910 C CA . TYR A 1 115 ? 4.363 -13.367 -12.485 1.00 48.41 115 TYR A CA 1
ATOM 911 C C . TYR A 1 115 ? 2.916 -13.853 -12.557 1.00 48.41 115 TYR A C 1
ATOM 913 O O . TYR A 1 115 ? 2.568 -14.812 -11.875 1.00 48.41 115 TYR A O 1
ATOM 921 N N . VAL A 1 116 ? 2.081 -13.242 -13.409 1.00 48.75 116 VAL A N 1
ATOM 922 C CA . VAL A 1 116 ? 0.687 -13.676 -13.614 1.00 48.75 116 VAL A CA 1
ATOM 923 C C . VAL A 1 116 ? 0.639 -15.107 -14.144 1.00 48.75 116 VAL A C 1
ATOM 925 O O . VAL A 1 116 ? -0.149 -15.916 -13.655 1.00 48.75 116 VAL A O 1
ATOM 928 N N . ALA A 1 117 ? 1.524 -15.454 -15.082 1.00 54.06 117 ALA A N 1
ATOM 929 C CA . ALA A 1 117 ? 1.659 -16.819 -15.579 1.00 54.06 117 ALA A CA 1
ATOM 930 C C . ALA A 1 117 ? 2.112 -17.801 -14.480 1.00 54.06 117 ALA A C 1
ATOM 932 O O . ALA A 1 117 ? 1.600 -18.921 -14.395 1.00 54.06 117 ALA A O 1
ATOM 933 N N . ALA A 1 118 ? 3.038 -17.387 -13.608 1.00 52.22 118 ALA A N 1
ATOM 934 C CA . ALA A 1 118 ? 3.584 -18.227 -12.545 1.00 52.22 118 ALA A CA 1
ATOM 935 C C . ALA A 1 118 ? 2.606 -18.458 -11.380 1.00 52.22 118 ALA A C 1
ATOM 937 O O . ALA A 1 118 ? 2.566 -19.565 -10.823 1.00 52.22 118 ALA A O 1
ATOM 938 N N . THR A 1 119 ? 1.824 -17.439 -11.017 1.00 50.41 119 THR A N 1
ATOM 939 C CA . THR A 1 119 ? 0.988 -17.420 -9.805 1.00 50.41 119 THR A CA 1
ATOM 940 C C . THR A 1 119 ? -0.506 -17.586 -10.084 1.00 50.41 119 THR A C 1
ATOM 942 O O . THR A 1 119 ? -1.239 -18.017 -9.200 1.00 50.41 119 THR A O 1
ATOM 945 N N . ARG A 1 120 ? -0.963 -17.320 -11.318 1.00 52.94 120 ARG A N 1
ATOM 946 C CA . ARG A 1 120 ? -2.378 -17.342 -11.745 1.00 52.94 120 ARG A CA 1
ATOM 947 C C . ARG A 1 120 ? -3.301 -16.401 -10.957 1.00 52.94 120 ARG A C 1
ATOM 949 O O . ARG A 1 120 ? -4.518 -16.531 -11.061 1.00 52.94 120 ARG A O 1
ATOM 956 N N . CYS A 1 121 ? -2.755 -15.428 -10.228 1.00 43.72 121 CYS A N 1
ATOM 957 C CA . CYS A 1 121 ? -3.522 -14.563 -9.324 1.00 43.72 121 CYS A CA 1
ATOM 958 C C . CYS A 1 121 ? -4.595 -13.696 -10.011 1.00 43.72 121 CYS A C 1
ATOM 960 O O . CYS A 1 121 ? -5.512 -13.247 -9.336 1.00 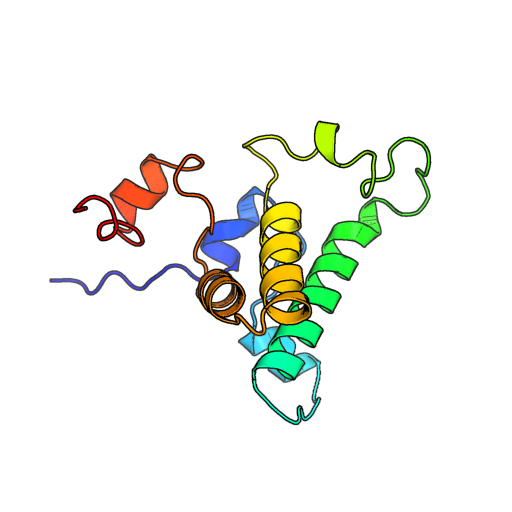43.72 121 CYS A O 1
ATOM 962 N N . TYR A 1 122 ? -4.508 -13.471 -11.330 1.00 48.12 122 TYR A N 1
ATOM 963 C CA . TYR A 1 122 ? -5.464 -12.640 -12.089 1.00 48.12 122 TYR A CA 1
ATOM 964 C C . TYR A 1 122 ? -6.174 -13.382 -13.223 1.00 48.12 122 TYR A C 1
ATOM 966 O O . TYR A 1 122 ? -6.744 -12.749 -14.105 1.00 48.12 122 TYR A O 1
ATOM 974 N N . ALA A 1 123 ? -6.155 -14.717 -13.237 1.00 43.97 123 ALA A N 1
ATOM 975 C CA . ALA A 1 123 ? -6.712 -15.508 -14.339 1.00 43.97 123 ALA A CA 1
ATOM 976 C C . ALA A 1 123 ? -8.257 -15.491 -14.436 1.00 43.97 123 ALA A C 1
ATOM 978 O O . ALA A 1 123 ? -8.822 -16.382 -15.059 1.00 43.97 123 ALA A O 1
ATOM 979 N N . ASN A 1 124 ? -8.951 -14.515 -13.838 1.00 39.34 124 ASN A N 1
ATOM 980 C CA . ASN A 1 124 ? -10.410 -14.537 -13.716 1.00 39.34 124 ASN A CA 1
ATOM 981 C C . ASN A 1 124 ? -11.140 -13.224 -14.056 1.00 39.34 124 ASN A C 1
ATOM 983 O O . ASN A 1 124 ? -12.245 -13.012 -13.570 1.00 39.34 124 ASN A O 1
ATOM 987 N N . THR A 1 125 ? -10.586 -12.360 -14.913 1.00 41.91 125 THR A N 1
ATOM 988 C CA . THR A 1 125 ? -11.338 -11.188 -15.427 1.00 41.91 125 THR A CA 1
ATOM 989 C C . THR A 1 125 ? -11.404 -11.064 -16.948 1.00 41.91 125 THR A C 1
ATOM 991 O O . THR A 1 125 ? -11.972 -10.101 -17.446 1.00 41.91 125 THR A O 1
ATOM 994 N N . SER A 1 126 ? -10.928 -12.047 -17.715 1.00 35.75 126 SER A N 1
ATOM 995 C CA . SER A 1 126 ? -11.116 -12.080 -19.174 1.00 35.75 126 SER A CA 1
ATOM 996 C C . SER A 1 126 ? -12.241 -13.037 -19.582 1.00 35.75 126 SER A C 1
ATOM 998 O O . SER A 1 126 ? -12.005 -13.984 -20.324 1.00 35.75 126 SER A O 1
ATOM 1000 N N . ASN A 1 127 ? -13.441 -12.812 -19.048 1.00 33.44 127 ASN A N 1
ATOM 1001 C CA . ASN A 1 127 ? -14.701 -13.317 -19.600 1.00 33.44 127 ASN A CA 1
ATOM 1002 C C . ASN A 1 127 ? -15.816 -12.311 -19.274 1.00 33.44 127 ASN A C 1
ATOM 1004 O O . ASN A 1 127 ? -16.601 -12.511 -18.348 1.00 33.44 127 ASN A O 1
ATOM 1008 N N . ALA A 1 128 ? -15.832 -11.213 -20.028 1.00 33.34 128 ALA A N 1
ATOM 1009 C CA . ALA A 1 128 ? -17.012 -10.410 -20.338 1.00 33.34 128 ALA A CA 1
ATOM 1010 C C . ALA A 1 128 ? -16.764 -9.710 -21.678 1.00 33.34 128 ALA A C 1
ATOM 1012 O O . ALA A 1 128 ? -15.688 -9.082 -21.807 1.00 33.34 128 ALA A O 1
#